Protein AF-A0A8J5YJQ1-F1 (afdb_monomer)

Sequence (146 aa):
MRRTIVVVFFMFQCFSFNVKGFGLSYNFYEKSCPQVEDIVRNGLQPIFLTDPTSAPALLRLMFHDCQVQGCDASILVDPGNGNEATEMASTREAVAVTGGPRIKVPLGRRDSSHAPSHRLPDALLPPATAGVSEMLNIFTNKGMKP

Structure (mmCIF, N/CA/C/O backbone):
data_AF-A0A8J5YJQ1-F1
#
_entry.id   AF-A0A8J5YJQ1-F1
#
loop_
_atom_site.group_PDB
_atom_site.id
_atom_site.type_symbol
_atom_site.label_atom_id
_atom_site.label_alt_id
_atom_site.label_comp_id
_atom_site.label_asym_id
_atom_site.label_entity_id
_atom_site.label_seq_id
_atom_site.pdbx_PDB_ins_code
_atom_site.Cartn_x
_atom_site.Cartn_y
_atom_site.Cartn_z
_atom_site.occupancy
_atom_site.B_iso_or_equiv
_atom_site.auth_seq_id
_atom_site.auth_comp_id
_atom_site.auth_asym_id
_atom_site.auth_atom_id
_atom_site.pdbx_PDB_model_num
ATOM 1 N N . MET A 1 1 ? -5.880 26.044 51.763 1.00 48.00 1 MET A N 1
ATOM 2 C CA . MET A 1 1 ? -4.623 25.589 51.123 1.00 48.00 1 MET A CA 1
ATOM 3 C C . MET A 1 1 ? -4.520 24.064 51.013 1.00 48.00 1 MET A C 1
ATOM 5 O O . MET A 1 1 ? -4.275 23.585 49.921 1.00 48.00 1 MET A O 1
ATOM 9 N N . ARG A 1 2 ? -4.794 23.270 52.066 1.00 52.38 2 ARG A N 1
ATOM 10 C CA . ARG A 1 2 ? -4.757 21.785 52.000 1.00 52.38 2 ARG A CA 1
ATOM 11 C C . ARG A 1 2 ? -5.761 21.130 51.031 1.00 52.38 2 ARG A C 1
ATOM 13 O O . ARG A 1 2 ? -5.435 20.119 50.431 1.00 52.38 2 ARG A O 1
ATOM 20 N N . ARG A 1 3 ? -6.962 21.700 50.859 1.00 47.03 3 ARG A N 1
ATOM 21 C CA . ARG A 1 3 ? -8.016 21.154 49.973 1.00 47.03 3 ARG A CA 1
ATOM 22 C C . ARG A 1 3 ? -7.769 21.423 48.485 1.00 47.03 3 ARG A C 1
ATOM 24 O O . ARG A 1 3 ? -8.083 20.578 47.661 1.00 47.03 3 ARG A O 1
ATOM 31 N N . THR A 1 4 ? -7.154 22.556 48.154 1.00 47.75 4 THR A N 1
ATOM 32 C CA . THR A 1 4 ? -6.812 22.932 46.774 1.00 47.75 4 THR A CA 1
ATOM 33 C C . THR A 1 4 ? -5.676 22.070 46.212 1.00 47.75 4 THR A C 1
ATOM 35 O O . THR A 1 4 ? -5.694 21.730 45.038 1.00 47.75 4 THR A O 1
ATOM 38 N N . ILE A 1 5 ? -4.739 21.637 47.065 1.00 56.31 5 ILE A N 1
ATOM 39 C CA . ILE A 1 5 ? -3.607 20.773 46.684 1.00 56.31 5 ILE A CA 1
ATOM 40 C C . ILE A 1 5 ? -4.073 19.366 46.259 1.00 56.31 5 ILE A C 1
ATOM 42 O O . ILE A 1 5 ? -3.520 18.798 45.322 1.00 56.31 5 ILE A O 1
ATOM 46 N N . VAL A 1 6 ? -5.125 18.823 46.888 1.00 56.75 6 VAL A N 1
ATOM 47 C CA . VAL A 1 6 ? -5.658 17.481 46.567 1.00 56.75 6 VAL A CA 1
ATOM 48 C C . VAL A 1 6 ? -6.326 17.453 45.188 1.00 56.75 6 VAL A C 1
ATOM 50 O O . VAL A 1 6 ? -6.159 16.487 44.450 1.00 56.75 6 VAL A O 1
ATOM 53 N N . VAL A 1 7 ? -7.026 18.527 44.806 1.00 58.22 7 VAL A N 1
ATOM 54 C CA . VAL A 1 7 ? -7.700 18.630 43.497 1.00 58.22 7 VAL A CA 1
ATOM 55 C C . VAL A 1 7 ? -6.683 18.721 42.354 1.00 58.22 7 VAL A C 1
ATOM 57 O O . VAL A 1 7 ? -6.878 18.111 41.306 1.00 58.22 7 VAL A O 1
ATOM 60 N N . VAL A 1 8 ? -5.562 19.417 42.575 1.00 57.62 8 VAL A N 1
ATOM 61 C CA . VAL A 1 8 ? -4.485 19.549 41.579 1.00 57.62 8 VAL A CA 1
ATOM 62 C C . VAL A 1 8 ? -3.742 18.222 41.380 1.00 57.62 8 VAL A C 1
ATOM 64 O O . VAL A 1 8 ? -3.445 17.862 40.246 1.00 57.62 8 VAL A O 1
ATOM 67 N N . PHE A 1 9 ? -3.517 17.443 42.446 1.00 54.56 9 PHE A N 1
ATOM 68 C CA . PHE A 1 9 ? -2.887 16.118 42.348 1.00 54.56 9 PHE A CA 1
ATOM 69 C C . PHE A 1 9 ? -3.791 15.090 41.637 1.00 54.56 9 PHE A C 1
ATOM 71 O O . PHE A 1 9 ? -3.318 14.321 40.805 1.00 54.56 9 PHE A O 1
ATOM 78 N N . PHE A 1 10 ? -5.108 15.123 41.888 1.00 53.09 10 PHE A N 1
ATOM 79 C CA . PHE A 1 10 ? -6.077 14.220 41.245 1.00 53.09 10 PHE A CA 1
ATOM 80 C C . PHE A 1 10 ? -6.288 14.532 39.749 1.00 53.09 10 PHE A C 1
ATOM 82 O O . PHE A 1 10 ? -6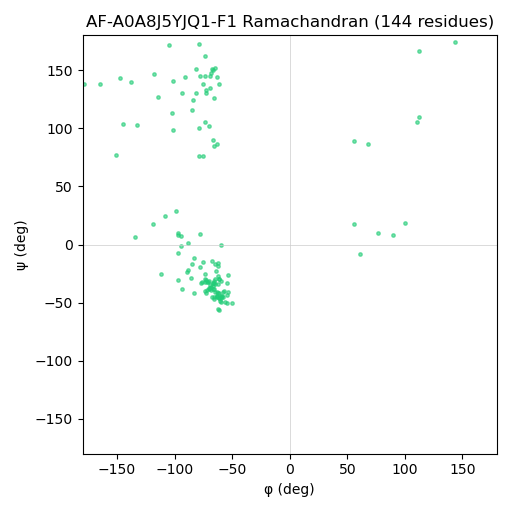.492 13.617 38.953 1.00 53.09 10 PHE A O 1
ATOM 89 N N . MET A 1 11 ? -6.173 15.804 39.343 1.00 55.22 11 MET A N 1
ATOM 90 C CA . MET A 1 11 ? -6.162 16.205 37.926 1.00 55.22 11 MET A CA 1
ATOM 91 C C . MET A 1 11 ? -4.850 15.854 37.208 1.00 55.22 11 MET A C 1
ATOM 93 O O . MET A 1 11 ? -4.877 15.550 36.017 1.00 55.22 11 MET A O 1
ATOM 97 N N . PHE A 1 12 ? -3.716 15.827 37.916 1.00 51.44 12 PHE A N 1
ATOM 98 C CA . PHE A 1 12 ? -2.424 15.442 37.335 1.00 51.44 12 PHE A CA 1
ATOM 99 C C . PHE A 1 12 ? -2.313 13.926 37.080 1.00 51.44 12 PHE A C 1
ATOM 101 O O . PHE A 1 12 ? -1.608 13.495 36.169 1.00 51.44 12 PHE A O 1
ATOM 108 N N . GLN A 1 13 ? -3.067 13.101 37.816 1.00 52.00 13 GLN A N 1
ATOM 109 C CA . GLN A 1 13 ? -3.069 11.642 37.647 1.00 52.00 13 GLN A CA 1
ATOM 110 C C . GLN A 1 13 ? -3.847 11.149 36.405 1.00 52.00 13 GLN A C 1
ATOM 112 O O . GLN A 1 13 ? -3.652 10.009 35.987 1.00 52.00 13 GLN A O 1
ATOM 117 N N . CYS A 1 14 ? -4.692 11.983 35.779 1.00 49.88 14 CYS A N 1
ATOM 118 C CA . CYS A 1 14 ? -5.399 11.627 34.535 1.00 49.88 14 CYS A CA 1
ATOM 119 C C . CYS A 1 14 ? -4.563 11.850 33.262 1.00 49.88 14 CYS A C 1
ATOM 121 O O . CYS A 1 14 ? -4.932 11.357 32.200 1.00 49.88 14 CYS A O 1
ATOM 123 N N . PHE A 1 15 ? -3.422 12.542 33.351 1.00 46.66 15 PHE A N 1
ATOM 124 C CA . PHE A 1 15 ? -2.551 12.844 32.207 1.00 46.66 15 PHE A CA 1
ATOM 125 C C . PHE A 1 15 ? -1.358 11.888 32.082 1.00 46.66 15 PHE A C 1
ATOM 127 O O . PHE A 1 15 ? -0.318 12.234 31.526 1.00 46.66 15 PHE A O 1
ATOM 134 N N . SER A 1 16 ? -1.500 10.643 32.542 1.00 47.62 16 SER A N 1
ATOM 135 C CA . SER A 1 16 ? -0.601 9.579 32.091 1.00 47.62 16 SER A CA 1
ATOM 136 C C . SER A 1 16 ? -0.996 9.168 30.673 1.00 47.62 16 SER A C 1
ATOM 138 O O . SER A 1 16 ? -1.604 8.117 30.462 1.00 47.62 16 SER A O 1
ATOM 140 N N . PHE A 1 17 ? -0.637 9.995 29.686 1.00 52.19 17 PHE A N 1
ATOM 141 C CA . PHE A 1 17 ? -0.535 9.554 28.300 1.00 52.19 17 PHE A CA 1
ATOM 142 C C . PHE A 1 17 ? 0.572 8.503 28.244 1.00 52.19 17 PHE A C 1
ATOM 144 O O . PHE A 1 17 ? 1.736 8.790 27.982 1.00 52.19 17 PHE A O 1
ATOM 151 N N . ASN A 1 18 ? 0.204 7.251 28.504 1.00 44.84 18 ASN A N 1
ATOM 152 C CA . ASN A 1 18 ? 0.958 6.123 27.994 1.00 44.84 18 ASN A CA 1
ATOM 153 C C . ASN A 1 18 ? 0.803 6.160 26.471 1.00 44.84 18 ASN A C 1
ATOM 155 O O . ASN A 1 18 ? -0.088 5.515 25.917 1.00 44.84 18 ASN A O 1
ATOM 159 N N . VAL A 1 19 ? 1.645 6.940 25.791 1.00 55.16 19 VAL A N 1
ATOM 160 C CA . VAL A 1 19 ? 1.848 6.785 24.352 1.00 55.16 19 VAL A CA 1
ATOM 161 C C . VAL A 1 19 ? 2.525 5.431 24.171 1.00 55.16 19 VAL A C 1
ATOM 163 O O . VAL A 1 19 ? 3.744 5.294 24.257 1.00 55.16 19 VAL A O 1
ATOM 166 N N . LYS A 1 20 ? 1.715 4.385 24.008 1.00 51.31 20 LYS A N 1
ATOM 167 C CA . LYS A 1 20 ? 2.205 3.066 23.626 1.00 51.31 20 LYS A CA 1
ATOM 168 C C . LYS A 1 20 ? 2.590 3.111 22.148 1.00 51.31 20 LYS A C 1
ATOM 170 O O . LYS A 1 20 ? 1.716 3.060 21.292 1.00 51.31 20 LYS A O 1
ATOM 175 N N . GLY A 1 21 ? 3.898 3.142 21.894 1.00 54.28 21 GLY A N 1
ATOM 176 C CA . GLY A 1 21 ? 4.517 2.580 20.692 1.00 54.28 21 GLY A CA 1
ATOM 177 C C . GLY A 1 21 ? 5.093 3.586 19.697 1.00 54.28 21 GLY A C 1
ATOM 178 O O . GLY A 1 21 ? 4.370 4.176 18.904 1.00 54.28 21 GLY A O 1
ATOM 179 N N . PHE A 1 22 ? 6.424 3.684 19.663 1.00 62.34 22 PHE A N 1
ATOM 180 C CA . PHE A 1 22 ? 7.156 3.940 18.420 1.00 62.34 22 PHE A CA 1
ATOM 181 C C . PHE A 1 22 ? 7.047 2.664 17.564 1.00 62.34 22 PHE A C 1
ATOM 183 O O . PHE A 1 22 ? 7.720 1.680 17.865 1.00 62.34 22 PHE A O 1
ATOM 190 N N . GLY A 1 23 ? 6.176 2.636 16.549 1.00 82.31 23 GLY A N 1
ATOM 191 C CA . GLY A 1 23 ? 6.104 1.518 15.597 1.00 82.31 23 GLY A CA 1
ATOM 192 C C . GLY A 1 23 ? 4.699 1.150 15.119 1.00 82.31 23 GLY A C 1
ATOM 193 O O . GLY A 1 23 ? 3.699 1.685 15.590 1.00 82.31 23 GLY A O 1
ATOM 194 N N . LEU A 1 24 ? 4.647 0.222 14.161 1.00 89.06 24 LEU A N 1
ATOM 195 C CA . LEU A 1 24 ? 3.406 -0.285 13.573 1.00 89.06 24 LEU A CA 1
ATOM 196 C C . LEU A 1 24 ? 2.765 -1.360 14.456 1.00 89.06 24 LEU A C 1
ATOM 198 O O . LEU A 1 24 ? 3.458 -2.100 15.154 1.00 89.06 24 LEU A O 1
ATOM 202 N N . SER A 1 25 ? 1.439 -1.479 14.397 1.00 91.25 25 SER A N 1
ATOM 203 C CA . SER A 1 25 ? 0.679 -2.470 15.166 1.00 91.25 25 SER A CA 1
ATOM 204 C C . SER A 1 25 ? -0.561 -2.937 14.410 1.00 91.25 25 SER A C 1
ATOM 206 O O . SER A 1 25 ? -1.237 -2.138 13.770 1.00 91.25 25 SER A O 1
ATOM 208 N N . TYR A 1 26 ? -0.911 -4.219 14.521 1.00 89.75 26 TYR A N 1
ATOM 209 C CA . TYR A 1 26 ? -2.145 -4.758 13.927 1.00 89.75 26 TYR A CA 1
ATOM 210 C C . TYR A 1 26 ? -3.416 -4.125 14.507 1.00 89.75 26 TYR A C 1
ATOM 212 O O . TYR A 1 26 ? -4.416 -4.017 13.815 1.00 89.75 26 TYR A O 1
ATOM 220 N N . ASN A 1 27 ? -3.358 -3.653 15.753 1.00 90.19 27 ASN A N 1
ATOM 221 C CA . ASN A 1 27 ? -4.501 -3.071 16.454 1.00 90.19 27 ASN A CA 1
ATOM 222 C C . ASN A 1 27 ? -4.373 -1.547 16.605 1.00 90.19 27 ASN A C 1
ATOM 224 O O . ASN A 1 27 ? -4.918 -0.963 17.540 1.00 90.19 27 ASN A O 1
ATOM 228 N N . PHE A 1 28 ? -3.610 -0.886 15.728 1.00 91.38 28 PHE A N 1
ATOM 229 C CA . PHE A 1 28 ? -3.288 0.537 15.874 1.00 91.38 28 PHE A CA 1
ATOM 230 C C . PHE A 1 28 ? -4.535 1.428 16.030 1.00 91.38 28 PHE A C 1
ATOM 232 O O . PHE A 1 28 ? -4.556 2.308 16.888 1.00 91.38 28 PHE A O 1
ATOM 239 N N . TYR A 1 29 ? -5.595 1.152 15.264 1.00 91.94 29 TYR A N 1
ATOM 240 C CA . TYR A 1 29 ? -6.847 1.917 15.292 1.00 91.94 29 TYR A C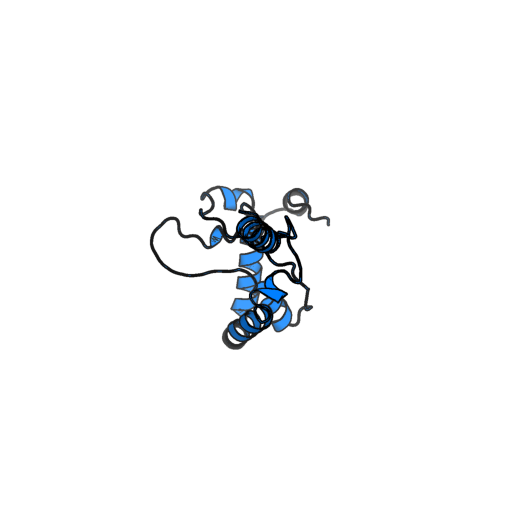A 1
ATOM 241 C C . TYR A 1 29 ? -7.948 1.304 16.169 1.00 91.94 29 TYR A C 1
ATOM 243 O O . TYR A 1 29 ? -9.059 1.819 16.183 1.00 91.94 29 TYR A O 1
ATOM 251 N N . GLU A 1 30 ? -7.670 0.258 16.954 1.00 93.25 30 GLU A N 1
ATOM 252 C CA . GLU A 1 30 ? -8.692 -0.458 17.742 1.00 93.25 30 GLU A CA 1
ATOM 253 C C . GLU A 1 30 ? -9.502 0.470 18.669 1.00 93.25 30 GLU A C 1
ATOM 255 O O . GLU A 1 30 ? -10.690 0.256 18.890 1.00 93.25 30 GLU A O 1
ATOM 260 N N . LYS A 1 31 ? -8.876 1.533 19.192 1.00 92.94 31 LYS A N 1
ATOM 261 C CA . LYS A 1 31 ? -9.535 2.505 20.082 1.00 92.94 31 LYS A CA 1
ATOM 262 C C . LYS A 1 31 ? -10.040 3.764 19.383 1.00 92.94 31 LYS A C 1
ATOM 264 O O . LYS A 1 31 ? -10.987 4.372 19.867 1.00 92.94 31 LYS A O 1
ATOM 269 N N . SER A 1 32 ? -9.375 4.195 18.315 1.00 94.06 32 SER A N 1
ATOM 270 C CA . SER A 1 32 ? -9.666 5.460 17.630 1.00 94.06 32 SER A CA 1
ATOM 271 C C . SER A 1 32 ? -10.640 5.287 16.466 1.00 94.06 32 SER A C 1
ATOM 273 O O . SER A 1 32 ? -11.505 6.134 16.275 1.00 94.06 32 SER A O 1
ATOM 275 N N . CYS A 1 33 ? -10.519 4.197 15.707 1.00 93.94 33 CYS A N 1
ATOM 276 C CA . CYS A 1 33 ? -11.377 3.855 14.576 1.00 93.94 33 CYS A CA 1
ATOM 277 C C . CYS A 1 33 ? -11.453 2.319 14.412 1.00 93.94 33 CYS A C 1
ATOM 279 O O . CYS A 1 33 ? -10.793 1.750 13.539 1.00 93.94 33 CYS A O 1
ATOM 281 N N . PRO A 1 34 ? -12.239 1.613 15.250 1.00 94.62 34 PRO A N 1
ATOM 282 C CA . PRO A 1 34 ? -12.269 0.145 15.265 1.00 94.62 34 PRO A CA 1
ATOM 283 C C . PRO A 1 34 ? -12.786 -0.476 13.961 1.00 94.62 34 PRO A C 1
ATOM 285 O O . PRO A 1 34 ? -12.481 -1.626 13.668 1.00 94.62 34 PRO A O 1
ATOM 288 N N . GLN A 1 35 ? -13.555 0.280 13.172 1.00 94.06 35 GLN A N 1
ATOM 289 C CA . GLN A 1 35 ? -14.151 -0.182 11.916 1.00 94.06 35 GLN A CA 1
ATOM 290 C C . GLN A 1 35 ? -13.300 0.149 10.683 1.00 94.06 35 GLN A C 1
ATOM 292 O O . GLN A 1 35 ? -13.768 -0.049 9.566 1.00 94.06 35 GLN A O 1
ATOM 297 N N . VAL A 1 36 ? -12.073 0.664 10.846 1.00 92.75 36 VAL A N 1
ATOM 298 C CA . VAL A 1 36 ? -11.256 1.147 9.718 1.00 92.75 36 VAL A CA 1
ATOM 299 C C . VAL A 1 36 ? -11.066 0.089 8.625 1.00 92.75 36 VAL A C 1
ATOM 301 O O . VAL A 1 36 ? -11.242 0.390 7.449 1.00 92.75 36 VAL A O 1
ATOM 304 N N . GLU A 1 37 ? -10.794 -1.167 8.992 1.00 89.00 37 GLU A N 1
ATOM 305 C CA . GLU A 1 37 ? -10.609 -2.243 8.010 1.00 89.00 37 GLU A CA 1
ATOM 306 C C . GLU A 1 37 ? -11.902 -2.559 7.246 1.00 89.00 37 GLU A C 1
ATOM 308 O O . GLU A 1 37 ? -11.865 -2.798 6.038 1.00 89.00 37 GLU A O 1
ATOM 313 N N . ASP A 1 38 ? -13.050 -2.523 7.927 1.00 92.25 38 ASP A N 1
ATOM 314 C CA . ASP A 1 38 ? -14.350 -2.783 7.306 1.00 92.25 38 ASP A CA 1
ATOM 315 C C . ASP A 1 38 ? -14.772 -1.633 6.390 1.00 92.25 38 ASP A C 1
ATOM 317 O O . ASP A 1 38 ? -15.284 -1.873 5.299 1.00 92.25 38 ASP A O 1
ATOM 321 N N . ILE A 1 39 ? -14.512 -0.385 6.790 1.00 92.75 39 ILE A N 1
ATOM 322 C CA . ILE A 1 39 ? -14.763 0.803 5.965 1.00 92.75 39 ILE A CA 1
ATOM 323 C C . ILE A 1 39 ? -13.946 0.721 4.673 1.00 92.75 39 ILE A C 1
ATOM 325 O O . ILE A 1 39 ? -14.503 0.871 3.585 1.00 92.75 39 ILE A O 1
ATOM 329 N N . VAL A 1 40 ? -12.647 0.424 4.779 1.00 91.00 40 VAL A N 1
ATOM 330 C CA . VAL A 1 40 ? -11.757 0.277 3.618 1.00 91.00 40 VAL A CA 1
ATOM 331 C C . VAL A 1 40 ? -12.231 -0.858 2.712 1.00 91.00 40 VAL A C 1
ATOM 333 O O . VAL A 1 40 ? -12.345 -0.669 1.501 1.00 91.00 40 VAL A O 1
ATOM 336 N N . ARG A 1 41 ? -12.573 -2.023 3.278 1.00 89.94 41 ARG A N 1
ATOM 337 C CA . ARG A 1 41 ? -13.085 -3.158 2.498 1.00 89.94 41 ARG A CA 1
ATOM 338 C C . ARG A 1 41 ? -14.371 -2.798 1.759 1.00 89.94 41 ARG A C 1
ATOM 340 O O . ARG A 1 41 ? -14.457 -3.034 0.557 1.00 89.94 41 ARG A O 1
ATOM 347 N N . ASN A 1 42 ? -15.342 -2.214 2.454 1.00 93.12 42 ASN A N 1
ATOM 348 C CA . ASN A 1 42 ? -16.641 -1.873 1.877 1.00 93.12 42 ASN A CA 1
ATOM 349 C C . ASN A 1 42 ? -16.533 -0.770 0.817 1.00 93.12 42 ASN A C 1
ATOM 351 O O . ASN A 1 42 ? -17.274 -0.805 -0.162 1.00 93.12 42 ASN A O 1
ATOM 355 N N . GLY A 1 43 ? -15.606 0.179 0.976 1.00 91.19 43 GLY A N 1
ATOM 356 C CA . GLY A 1 43 ? -15.351 1.220 -0.022 1.00 91.19 43 GLY A CA 1
ATOM 357 C C . GLY A 1 43 ? -14.697 0.687 -1.299 1.00 91.19 43 GLY A C 1
ATOM 358 O O . GLY A 1 43 ? -15.044 1.114 -2.397 1.00 91.19 43 GLY A O 1
ATOM 359 N N . LEU A 1 44 ? -13.784 -0.280 -1.176 1.00 90.75 44 LEU A N 1
ATOM 360 C CA . LEU A 1 44 ? -13.043 -0.829 -2.317 1.00 90.75 44 LEU A CA 1
ATOM 361 C C . LEU A 1 44 ? -13.773 -1.954 -3.043 1.00 90.75 44 LEU A C 1
ATOM 363 O O . LEU A 1 44 ? -13.585 -2.139 -4.243 1.00 90.75 44 LEU A O 1
ATOM 367 N N . GLN A 1 45 ? -14.610 -2.709 -2.336 1.00 91.25 45 GLN A N 1
ATOM 368 C CA . GLN A 1 45 ? -15.354 -3.823 -2.906 1.00 91.25 45 GLN A CA 1
ATOM 369 C C . GLN A 1 45 ? -16.117 -3.463 -4.198 1.00 91.25 45 GLN A C 1
ATOM 371 O O . GLN A 1 45 ? -15.928 -4.173 -5.186 1.00 91.25 45 GLN A O 1
ATOM 376 N N . PRO A 1 46 ? -16.930 -2.388 -4.269 1.00 93.00 46 PRO A N 1
ATOM 377 C CA . PRO A 1 46 ? -17.618 -2.038 -5.513 1.00 93.00 46 PRO A CA 1
ATOM 378 C C . PRO A 1 46 ? -16.657 -1.624 -6.637 1.00 93.00 46 PRO A C 1
ATOM 380 O O . PRO A 1 46 ? -16.941 -1.897 -7.803 1.00 93.00 46 PRO A O 1
ATOM 383 N N . ILE A 1 47 ? -15.510 -1.020 -6.305 1.00 91.75 47 ILE A N 1
ATOM 384 C CA . ILE A 1 47 ? -14.489 -0.618 -7.284 1.00 91.75 47 ILE A CA 1
ATOM 385 C C . ILE A 1 47 ? -13.893 -1.865 -7.943 1.00 91.75 47 ILE A C 1
ATOM 387 O O . ILE A 1 47 ? -13.864 -1.948 -9.166 1.00 91.75 47 ILE A O 1
ATOM 391 N N . PHE A 1 48 ? -13.528 -2.878 -7.154 1.00 91.56 48 PHE A N 1
ATOM 392 C CA . PHE A 1 48 ? -12.991 -4.137 -7.681 1.00 91.56 48 PHE A CA 1
ATOM 393 C C . PHE A 1 48 ? -13.999 -4.935 -8.508 1.00 91.56 48 PHE A C 1
ATOM 395 O O . PHE A 1 48 ? -13.612 -5.621 -9.451 1.00 91.56 48 PHE A O 1
ATOM 402 N N . LEU A 1 49 ? -15.286 -4.861 -8.157 1.00 90.31 49 LEU A N 1
ATOM 403 C CA . LEU A 1 49 ? -16.349 -5.530 -8.910 1.00 90.31 49 LEU A CA 1
ATOM 404 C C . LEU A 1 49 ? -16.644 -4.837 -10.243 1.00 90.31 49 LEU A C 1
ATOM 406 O O . LEU A 1 49 ? -17.023 -5.504 -11.202 1.00 90.31 49 LEU A O 1
ATOM 410 N N . THR A 1 50 ? -16.486 -3.515 -10.296 1.00 94.56 50 THR A N 1
ATOM 411 C CA . THR A 1 50 ? -16.742 -2.724 -11.507 1.00 94.56 50 THR A CA 1
ATOM 412 C C . THR A 1 50 ? -15.540 -2.744 -12.446 1.00 94.56 50 THR A C 1
ATOM 414 O O . THR A 1 50 ? -15.703 -2.881 -13.655 1.00 94.56 50 THR A O 1
ATOM 417 N N . ASP A 1 51 ? -14.335 -2.635 -11.889 1.00 93.44 51 ASP A N 1
ATOM 418 C CA . ASP A 1 51 ? -13.081 -2.633 -12.627 1.00 93.44 51 ASP A CA 1
ATOM 419 C C . ASP A 1 51 ? -12.076 -3.600 -11.975 1.00 93.44 51 ASP A C 1
ATOM 421 O O . ASP A 1 51 ? -11.434 -3.255 -10.976 1.00 93.44 51 ASP A O 1
ATOM 425 N N . PRO A 1 52 ? -11.867 -4.799 -12.546 1.00 89.06 52 PRO A N 1
ATOM 426 C CA . PRO A 1 52 ? -10.921 -5.769 -12.006 1.00 89.06 52 PRO A CA 1
ATOM 427 C C . PRO A 1 52 ? -9.452 -5.320 -12.125 1.00 89.06 52 PRO A C 1
ATOM 429 O O . PRO A 1 52 ? -8.590 -5.906 -11.471 1.00 89.06 52 PRO A O 1
ATOM 432 N N . THR A 1 53 ? -9.135 -4.288 -12.921 1.00 91.12 53 THR A N 1
ATOM 433 C CA . THR A 1 53 ? -7.764 -3.759 -13.060 1.00 91.12 53 THR A CA 1
ATOM 434 C C . THR A 1 53 ? -7.341 -2.874 -11.887 1.00 91.12 53 THR A C 1
ATOM 436 O O . THR A 1 53 ? -6.146 -2.712 -11.624 1.00 91.12 53 THR A O 1
ATOM 439 N N . SER A 1 54 ? -8.303 -2.368 -11.116 1.00 91.38 54 SER A N 1
ATOM 440 C CA . SER A 1 54 ? -8.044 -1.526 -9.947 1.00 91.38 54 SER A CA 1
ATOM 441 C C . SER A 1 54 ? -7.304 -2.273 -8.828 1.00 91.38 54 SER A C 1
ATOM 443 O O . SER A 1 54 ? -6.427 -1.704 -8.180 1.00 91.38 54 SER A O 1
ATOM 445 N N . ALA A 1 55 ? -7.559 -3.571 -8.640 1.00 90.69 55 ALA A N 1
ATOM 446 C CA . ALA A 1 55 ? -6.858 -4.381 -7.645 1.00 90.69 55 ALA A CA 1
ATOM 447 C C . ALA A 1 55 ? -5.330 -4.468 -7.889 1.00 90.69 55 ALA A C 1
ATOM 449 O O . ALA A 1 55 ? -4.559 -4.071 -7.005 1.00 90.69 55 ALA A O 1
ATOM 450 N N . PRO A 1 56 ? -4.843 -4.925 -9.062 1.00 91.88 56 PRO A N 1
ATOM 451 C CA . PRO A 1 56 ? -3.412 -4.916 -9.352 1.00 91.88 56 PRO A CA 1
ATOM 452 C C . PRO A 1 56 ? -2.831 -3.497 -9.432 1.00 91.88 56 PRO A C 1
ATOM 454 O O . PRO A 1 56 ? -1.666 -3.312 -9.079 1.00 91.88 56 PRO A O 1
ATOM 457 N N . ALA A 1 57 ? -3.617 -2.488 -9.828 1.00 90.06 57 ALA A N 1
ATOM 458 C CA . ALA A 1 57 ? -3.172 -1.095 -9.809 1.00 90.06 57 ALA A CA 1
ATOM 459 C C . ALA A 1 57 ? -2.871 -0.601 -8.383 1.00 90.06 57 ALA A C 1
ATOM 461 O O . ALA A 1 57 ? -1.816 -0.010 -8.157 1.00 90.06 57 ALA A O 1
ATOM 462 N N . LEU A 1 58 ? -3.731 -0.902 -7.403 1.00 91.75 58 LEU A N 1
ATOM 463 C CA . LEU A 1 58 ? -3.492 -0.546 -5.999 1.00 91.75 58 LEU A CA 1
ATOM 464 C C . LEU A 1 58 ? -2.280 -1.281 -5.420 1.00 91.75 58 LEU A C 1
ATOM 466 O O . LEU A 1 58 ? -1.467 -0.666 -4.734 1.00 91.75 58 LEU A O 1
ATOM 470 N N . LEU A 1 59 ? -2.115 -2.569 -5.741 1.00 91.06 59 LEU A N 1
ATOM 471 C CA . LEU A 1 59 ? -0.928 -3.335 -5.346 1.00 91.06 59 LEU A CA 1
ATOM 472 C C . LEU A 1 59 ? 0.357 -2.742 -5.934 1.00 91.06 59 LEU A C 1
ATOM 474 O O . LEU A 1 59 ? 1.368 -2.629 -5.240 1.00 91.06 59 LEU A O 1
ATOM 478 N N . ARG A 1 60 ? 0.323 -2.327 -7.202 1.00 91.12 60 ARG A N 1
ATOM 479 C CA . ARG A 1 60 ? 1.446 -1.640 -7.840 1.00 91.12 60 ARG A CA 1
ATOM 480 C C . ARG A 1 60 ? 1.739 -0.304 -7.162 1.00 91.12 60 ARG A C 1
ATOM 482 O O . ARG A 1 60 ? 2.902 -0.008 -6.911 1.00 91.12 60 ARG A O 1
ATOM 489 N N . LEU A 1 61 ? 0.713 0.480 -6.849 1.00 90.06 61 LEU A N 1
ATOM 490 C CA . LEU A 1 61 ? 0.861 1.765 -6.171 1.00 90.06 61 LEU A CA 1
ATOM 491 C C . LEU A 1 61 ? 1.531 1.607 -4.796 1.00 90.06 61 LEU A C 1
ATOM 493 O O . LEU A 1 61 ? 2.483 2.325 -4.512 1.00 90.06 61 LEU A O 1
ATOM 497 N N . MET A 1 62 ? 1.124 0.608 -4.001 1.00 91.12 62 MET A N 1
ATOM 498 C CA . MET A 1 62 ? 1.795 0.241 -2.740 1.00 91.12 62 MET A CA 1
ATOM 499 C C . MET A 1 62 ? 3.280 -0.029 -2.924 1.00 91.12 62 MET A C 1
ATOM 501 O O . MET A 1 62 ? 4.118 0.459 -2.171 1.00 91.12 62 MET A O 1
ATOM 505 N N . PHE A 1 63 ? 3.597 -0.867 -3.912 1.00 91.12 63 PHE A N 1
ATOM 506 C CA . PHE A 1 63 ? 4.968 -1.252 -4.194 1.00 91.12 63 PHE A CA 1
ATOM 507 C C . PHE A 1 63 ? 5.802 -0.027 -4.571 1.00 91.12 63 PHE A C 1
ATOM 509 O O . PHE A 1 63 ? 6.893 0.161 -4.037 1.00 91.12 63 PHE A O 1
ATOM 516 N N . HIS A 1 64 ? 5.266 0.825 -5.447 1.00 89.88 64 HIS A N 1
ATOM 517 C CA . HIS A 1 64 ? 5.933 2.048 -5.868 1.00 89.88 64 HIS A CA 1
ATOM 518 C C . HIS A 1 64 ? 6.160 3.020 -4.700 1.00 89.88 64 HIS A C 1
ATOM 520 O O . HIS A 1 64 ? 7.261 3.555 -4.591 1.00 89.88 64 HIS A O 1
ATOM 526 N N . ASP A 1 65 ? 5.178 3.191 -3.809 1.00 89.88 65 ASP A N 1
ATOM 527 C CA . ASP A 1 65 ? 5.303 4.020 -2.603 1.00 89.88 65 ASP A CA 1
ATOM 528 C C . ASP A 1 65 ? 6.392 3.470 -1.668 1.00 89.88 65 ASP A C 1
ATOM 530 O O . ASP A 1 65 ? 7.391 4.123 -1.403 1.00 89.88 65 ASP A O 1
ATOM 534 N N . CYS A 1 66 ? 6.312 2.199 -1.264 1.00 91.62 66 CYS A N 1
ATOM 535 C CA . CYS A 1 66 ? 7.313 1.611 -0.366 1.00 91.62 66 CYS A CA 1
ATOM 536 C C . CYS A 1 66 ? 8.745 1.624 -0.929 1.00 91.62 66 CYS A C 1
ATOM 538 O O . CYS A 1 66 ? 9.724 1.691 -0.170 1.00 91.62 66 CYS A O 1
ATOM 540 N N . GLN A 1 67 ? 8.890 1.523 -2.249 1.00 90.31 67 GLN A N 1
ATOM 541 C CA . GLN A 1 67 ? 10.193 1.506 -2.893 1.00 90.31 67 GLN A CA 1
ATOM 542 C C . GLN A 1 67 ? 10.825 2.906 -2.946 1.00 90.31 67 GLN A C 1
ATOM 544 O O . GLN A 1 67 ? 12.049 3.027 -2.811 1.00 90.31 67 GLN A O 1
ATOM 549 N N . VAL A 1 68 ? 10.019 3.961 -3.064 1.00 86.31 68 VAL A N 1
ATOM 550 C CA . VAL A 1 68 ? 10.477 5.349 -3.184 1.00 86.31 68 VAL A CA 1
ATOM 551 C C . VAL A 1 68 ? 10.325 6.058 -1.846 1.00 86.31 68 VAL A C 1
ATOM 553 O O . VAL A 1 68 ? 9.223 6.283 -1.391 1.00 86.31 68 VAL A O 1
ATOM 556 N N . GLN A 1 69 ? 11.437 6.427 -1.204 1.00 84.06 69 GLN A N 1
ATOM 557 C CA . GLN A 1 69 ? 11.447 7.180 0.067 1.00 84.06 69 GLN A CA 1
ATOM 558 C C . GLN A 1 69 ? 10.772 6.492 1.285 1.00 84.06 69 GLN A C 1
ATOM 560 O O . GLN A 1 69 ? 11.029 6.894 2.416 1.00 84.06 69 GLN A O 1
ATOM 565 N N . GLY A 1 70 ? 10.081 5.364 1.088 1.00 87.94 70 GLY A N 1
ATOM 566 C CA . GLY A 1 70 ? 9.417 4.564 2.121 1.00 87.94 70 GLY A CA 1
ATOM 567 C C . GLY A 1 70 ? 7.900 4.627 1.950 1.00 87.94 70 GLY A C 1
ATOM 568 O O . GLY A 1 70 ? 7.412 5.462 1.214 1.00 87.94 70 GLY A O 1
ATOM 569 N N . CYS A 1 71 ? 7.132 3.752 2.613 1.00 90.75 71 CYS A N 1
ATOM 570 C CA . CYS A 1 71 ? 5.673 3.786 2.439 1.00 90.75 71 CYS A CA 1
ATOM 571 C C . CYS A 1 71 ? 5.037 4.917 3.263 1.00 90.75 71 CYS A C 1
ATOM 573 O O . CYS A 1 71 ? 4.573 4.717 4.385 1.00 90.75 71 CYS A O 1
ATOM 575 N N . ASP A 1 72 ? 5.166 6.136 2.799 1.00 89.00 72 ASP A N 1
ATOM 576 C CA . ASP A 1 72 ? 4.703 7.339 3.472 1.00 89.00 72 ASP A CA 1
ATOM 577 C C . ASP A 1 72 ? 3.666 8.075 2.622 1.00 89.00 72 ASP A C 1
ATOM 579 O O . ASP A 1 72 ? 3.415 9.248 2.860 1.00 89.00 72 ASP A O 1
ATOM 583 N N . ALA A 1 73 ? 3.069 7.413 1.627 1.00 87.56 73 ALA A N 1
ATOM 584 C CA . ALA A 1 73 ? 2.122 8.021 0.700 1.00 87.56 73 ALA A CA 1
ATOM 585 C C . ALA A 1 73 ? 2.680 9.263 -0.027 1.00 87.56 73 ALA A C 1
ATOM 587 O O . ALA A 1 73 ? 1.914 10.035 -0.603 1.00 87.56 73 ALA A O 1
ATOM 588 N N . SER A 1 74 ? 4.004 9.470 -0.055 1.00 85.31 74 SER A N 1
ATOM 589 C CA . SER A 1 74 ? 4.620 10.633 -0.707 1.00 85.31 74 SER A CA 1
ATOM 590 C C . SER A 1 74 ? 4.327 10.673 -2.204 1.00 85.31 74 SER A C 1
ATOM 592 O O . SER A 1 74 ? 4.197 11.755 -2.773 1.00 85.31 74 SER A O 1
ATOM 594 N N . ILE A 1 75 ? 4.150 9.515 -2.846 1.00 85.19 75 ILE A N 1
ATOM 595 C CA . ILE A 1 75 ? 3.778 9.428 -4.265 1.00 85.19 75 ILE A CA 1
ATOM 596 C C . ILE A 1 75 ? 2.383 10.008 -4.564 1.00 85.19 75 ILE A C 1
ATOM 598 O O . ILE A 1 75 ? 2.067 10.285 -5.718 1.00 85.19 75 ILE A O 1
ATOM 602 N N . LEU A 1 76 ? 1.555 10.182 -3.531 1.00 81.56 76 LEU A N 1
ATOM 603 C CA . LEU A 1 76 ? 0.188 10.701 -3.609 1.00 81.56 76 LEU A CA 1
ATOM 604 C C . LEU A 1 76 ? 0.123 12.204 -3.306 1.00 81.56 76 LEU A C 1
ATOM 606 O O . LEU A 1 76 ? -0.927 12.819 -3.471 1.00 81.56 76 LEU A O 1
ATOM 610 N N . VAL A 1 77 ? 1.240 12.802 -2.879 1.00 77.25 77 VAL A N 1
ATOM 611 C CA . VAL A 1 77 ? 1.347 14.236 -2.615 1.00 77.25 77 VAL A CA 1
ATOM 612 C C . VAL A 1 77 ? 1.654 14.956 -3.925 1.00 77.25 77 VAL A C 1
ATOM 614 O O . VAL A 1 77 ? 2.725 14.782 -4.504 1.00 77.25 77 VAL A O 1
ATOM 617 N N . ASP A 1 78 ? 0.730 15.798 -4.382 1.00 66.88 78 ASP A N 1
ATOM 618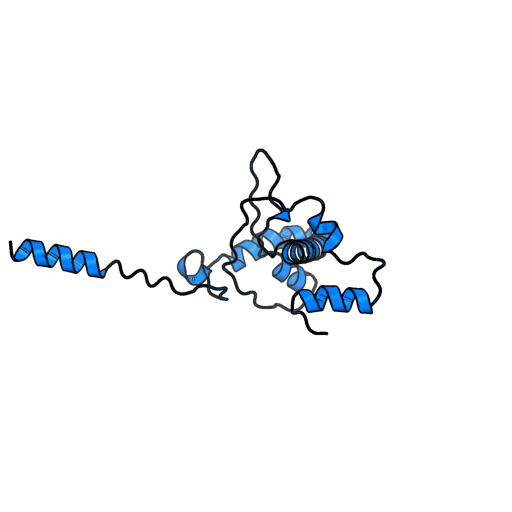 C CA . ASP A 1 78 ? 0.997 16.723 -5.483 1.00 66.88 78 ASP A CA 1
ATOM 619 C C . ASP A 1 78 ? 1.924 17.854 -4.984 1.00 66.88 78 ASP A C 1
ATOM 621 O O . ASP A 1 78 ? 1.647 18.449 -3.933 1.00 66.88 78 ASP A O 1
ATOM 625 N N . PRO A 1 79 ? 3.025 18.185 -5.687 1.00 60.31 79 PRO A N 1
ATOM 626 C CA . PRO A 1 79 ? 3.878 19.321 -5.345 1.00 60.31 79 PRO A CA 1
ATOM 627 C C . PRO A 1 79 ? 3.182 20.704 -5.353 1.00 60.31 79 PRO A C 1
ATOM 629 O O . PRO A 1 79 ? 3.846 21.684 -5.001 1.00 60.31 79 PRO A O 1
ATOM 632 N N . GLY A 1 80 ? 1.880 20.834 -5.670 1.00 55.84 80 GLY A N 1
ATOM 633 C CA . GLY A 1 80 ? 1.111 22.033 -5.304 1.00 55.84 80 GLY A CA 1
ATOM 634 C C . GLY A 1 80 ? -0.381 22.093 -5.684 1.00 55.84 80 GLY A C 1
ATOM 635 O O . GLY A 1 80 ? -0.759 21.868 -6.824 1.00 55.84 80 GLY A O 1
ATOM 636 N N . ASN A 1 81 ? -1.175 22.591 -4.720 1.00 54.22 81 ASN A N 1
ATOM 637 C CA . ASN A 1 81 ? -2.574 23.067 -4.753 1.00 54.22 81 ASN A CA 1
ATOM 638 C C . ASN A 1 81 ? -3.717 22.057 -4.989 1.00 54.22 81 ASN A C 1
ATOM 640 O O . ASN A 1 81 ? -4.342 22.044 -6.044 1.00 54.22 81 ASN A O 1
ATOM 644 N N . GLY A 1 82 ? -4.166 21.453 -3.882 1.00 52.50 82 GLY A N 1
ATOM 645 C CA . GLY A 1 82 ? -5.598 21.360 -3.577 1.00 52.50 82 GLY A CA 1
ATOM 646 C C . GLY A 1 82 ? -6.211 19.962 -3.619 1.00 52.50 82 GLY A C 1
ATOM 647 O O . GLY A 1 82 ? -6.500 19.440 -4.682 1.00 52.50 82 GLY A O 1
ATOM 648 N N . ASN A 1 83 ? -6.542 19.479 -2.418 1.00 58.16 83 ASN A N 1
ATOM 649 C CA . ASN A 1 83 ? -7.650 18.576 -2.099 1.00 58.16 83 ASN A CA 1
ATOM 650 C C . ASN A 1 83 ? -7.717 17.244 -2.858 1.00 58.16 83 ASN A C 1
ATOM 652 O O . ASN A 1 83 ? -8.495 17.130 -3.793 1.00 58.16 83 ASN A O 1
ATOM 656 N N . GLU A 1 84 ? -7.076 16.201 -2.328 1.00 47.53 84 GLU A N 1
ATOM 657 C CA . GLU A 1 84 ? -7.723 14.888 -2.213 1.00 47.53 84 GLU A CA 1
ATOM 658 C C . GLU A 1 84 ? -6.960 13.966 -1.257 1.00 47.53 84 GLU A C 1
ATOM 660 O O . GLU A 1 84 ? -5.733 13.963 -1.186 1.00 47.53 84 GLU A O 1
ATOM 665 N N . ALA A 1 85 ? -7.727 13.244 -0.441 1.00 48.12 85 ALA A N 1
ATOM 666 C CA . ALA A 1 85 ? -7.223 12.358 0.595 1.00 48.12 85 ALA A CA 1
ATOM 667 C C . ALA A 1 85 ? -6.680 11.075 -0.026 1.00 48.12 85 ALA A C 1
ATOM 669 O O . ALA A 1 85 ? -7.352 10.479 -0.864 1.00 48.12 85 ALA A O 1
ATOM 670 N N . THR A 1 86 ? -5.538 10.581 0.455 1.00 45.22 86 THR A N 1
ATOM 671 C CA . THR A 1 86 ? -5.162 9.197 0.168 1.00 45.22 86 THR A CA 1
ATOM 672 C C . THR A 1 86 ? -4.431 8.566 1.348 1.00 45.22 86 THR A C 1
ATOM 674 O O . THR A 1 86 ? -3.251 8.813 1.555 1.00 45.22 86 THR A O 1
ATOM 677 N N . GLU A 1 87 ? -5.137 7.713 2.094 1.00 50.69 87 GLU A N 1
ATOM 678 C CA . GLU A 1 87 ? -4.522 6.769 3.028 1.00 50.69 87 GLU A CA 1
ATOM 679 C C . GLU A 1 87 ? -4.473 5.369 2.415 1.00 50.69 87 GLU A C 1
ATOM 681 O O . GLU A 1 87 ? -5.393 4.884 1.746 1.00 50.69 87 GLU A O 1
ATOM 686 N N . MET A 1 88 ? -3.363 4.696 2.680 1.00 54.50 88 MET A N 1
ATOM 687 C CA . MET A 1 88 ? -3.013 3.430 2.079 1.00 54.50 88 MET A CA 1
ATOM 688 C C . MET A 1 88 ? -3.299 2.276 3.057 1.00 54.50 88 MET A C 1
ATOM 690 O O . MET A 1 88 ? -2.502 1.948 3.934 1.00 54.50 88 MET A O 1
ATOM 694 N N . ALA A 1 89 ? -4.455 1.630 2.868 1.00 54.22 89 ALA A N 1
ATOM 695 C CA . ALA A 1 89 ? -4.813 0.332 3.465 1.00 54.22 89 ALA A CA 1
ATOM 696 C C . ALA A 1 89 ? -5.436 -0.645 2.437 1.00 54.22 89 ALA A C 1
ATOM 698 O O . ALA A 1 89 ? -5.898 -1.735 2.772 1.00 54.22 89 ALA A O 1
ATOM 699 N N . SER A 1 90 ? -5.441 -0.267 1.158 1.00 60.69 90 SER A N 1
ATOM 700 C CA . SER A 1 90 ? -6.311 -0.841 0.127 1.00 60.69 90 SER A CA 1
ATOM 701 C C . SER A 1 90 ? -5.754 -2.073 -0.594 1.00 60.69 90 SER A C 1
ATOM 703 O O . SER A 1 90 ? -6.499 -2.894 -1.127 1.00 60.69 90 SER A O 1
ATOM 705 N N . THR A 1 91 ? -4.434 -2.253 -0.577 1.00 65.62 91 THR A N 1
ATOM 706 C CA . THR A 1 91 ? -3.763 -3.332 -1.318 1.00 65.62 91 THR A CA 1
ATOM 707 C C . THR A 1 91 ? -4.031 -4.726 -0.765 1.00 65.62 91 THR A C 1
ATOM 709 O O . THR A 1 91 ? -4.152 -5.678 -1.532 1.00 65.62 91 THR A O 1
ATO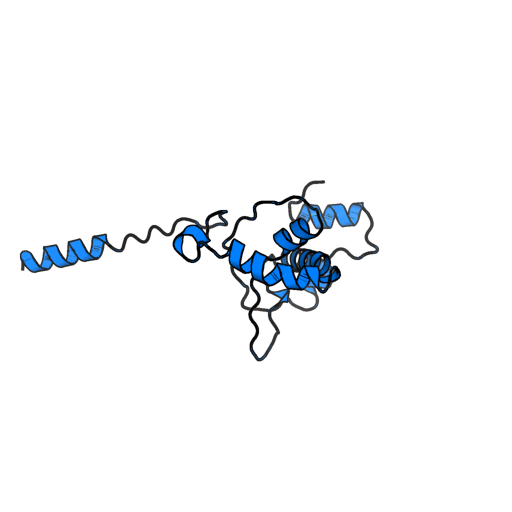M 712 N N . ARG A 1 92 ? -4.169 -4.874 0.556 1.00 70.00 92 ARG A N 1
ATOM 713 C CA . ARG A 1 92 ? -4.538 -6.168 1.149 1.00 70.00 92 ARG A CA 1
ATOM 714 C C . ARG A 1 92 ? -5.885 -6.645 0.612 1.00 70.00 92 ARG A C 1
ATOM 716 O O . ARG A 1 92 ? -6.027 -7.817 0.269 1.00 70.00 92 ARG A O 1
ATOM 723 N N . GLU A 1 93 ? -6.860 -5.743 0.553 1.00 74.06 93 GLU A N 1
ATOM 724 C CA . GLU A 1 93 ? -8.202 -6.082 0.085 1.00 74.06 93 GLU A CA 1
ATOM 725 C C . GLU A 1 93 ? -8.223 -6.326 -1.428 1.00 74.06 93 GLU A C 1
ATOM 727 O O . GLU A 1 93 ? -8.905 -7.243 -1.875 1.00 74.06 93 GLU A O 1
ATOM 732 N N . ALA A 1 94 ? -7.383 -5.630 -2.200 1.00 76.81 94 ALA A N 1
ATOM 733 C CA . ALA A 1 94 ? -7.154 -5.940 -3.611 1.00 76.81 94 ALA A CA 1
ATOM 734 C C . ALA A 1 94 ? -6.650 -7.382 -3.834 1.00 76.81 94 ALA A C 1
ATOM 736 O O . ALA A 1 94 ? -7.163 -8.102 -4.694 1.00 76.81 94 ALA A O 1
ATOM 737 N N . VAL A 1 95 ? -5.680 -7.841 -3.032 1.00 81.12 95 VAL A N 1
ATOM 738 C CA . VAL A 1 95 ? -5.180 -9.227 -3.104 1.00 81.12 95 VAL A CA 1
ATOM 739 C C . VAL A 1 95 ? -6.268 -10.216 -2.690 1.00 81.12 95 VAL A C 1
ATOM 741 O O . VAL A 1 95 ? -6.489 -11.207 -3.376 1.00 81.12 95 VAL A O 1
ATOM 744 N N . ALA A 1 96 ? -6.988 -9.942 -1.601 1.00 77.25 96 ALA A N 1
ATOM 745 C CA . ALA A 1 96 ? -8.030 -10.839 -1.110 1.00 77.25 96 ALA A CA 1
ATOM 746 C C . ALA A 1 96 ? -9.192 -11.010 -2.106 1.00 77.25 96 ALA A C 1
ATOM 748 O O . ALA A 1 96 ? -9.690 -12.120 -2.282 1.00 77.25 96 ALA A O 1
ATOM 749 N N . VAL A 1 97 ? -9.626 -9.928 -2.762 1.00 80.75 97 VAL A N 1
ATOM 750 C CA . VAL A 1 97 ? -10.752 -9.956 -3.713 1.00 80.75 97 VAL A CA 1
ATOM 751 C C . VAL A 1 97 ? -10.383 -10.639 -5.028 1.00 80.75 97 VAL A C 1
ATOM 753 O O . VAL A 1 97 ? -11.223 -11.309 -5.620 1.00 80.75 97 VAL A O 1
ATOM 756 N N . THR A 1 98 ? -9.121 -10.564 -5.448 1.00 83.69 98 THR A N 1
ATOM 757 C CA . THR A 1 98 ? -8.627 -11.276 -6.642 1.00 83.69 98 THR A CA 1
ATOM 758 C C . THR A 1 98 ? -8.356 -12.770 -6.397 1.00 83.69 98 THR A C 1
ATOM 760 O O . THR A 1 98 ? -7.822 -13.452 -7.267 1.00 83.69 98 THR A O 1
ATOM 763 N N . GLY A 1 99 ? -8.750 -13.302 -5.231 1.00 85.31 99 GLY A N 1
ATOM 764 C CA . GLY A 1 99 ? -8.580 -14.710 -4.855 1.00 85.31 99 GLY A CA 1
ATOM 765 C C . GLY A 1 99 ? -7.262 -15.018 -4.137 1.00 85.31 99 GLY A C 1
ATOM 766 O O . GLY A 1 99 ? -6.951 -16.183 -3.894 1.00 85.31 99 GLY A O 1
ATOM 767 N N . GLY A 1 100 ? -6.486 -13.995 -3.783 1.00 84.81 100 GLY A N 1
ATOM 768 C CA . GLY A 1 100 ? -5.272 -14.125 -2.990 1.00 84.81 100 GLY A CA 1
ATOM 769 C C . GLY A 1 100 ? -5.530 -14.292 -1.484 1.00 84.81 100 GLY A C 1
ATOM 770 O O . GLY A 1 100 ? -6.658 -14.166 -0.995 1.00 84.81 100 GLY A O 1
ATOM 771 N N . PRO A 1 101 ? -4.477 -14.579 -0.700 1.00 86.75 101 PRO A N 1
ATOM 772 C CA . PRO A 1 101 ? -4.602 -14.783 0.736 1.00 86.75 101 PRO A CA 1
ATOM 773 C C . PRO A 1 101 ? -4.933 -13.480 1.474 1.00 86.75 101 PRO A C 1
ATOM 775 O O . PRO A 1 101 ? -4.421 -12.404 1.162 1.00 86.75 101 PRO A O 1
ATOM 778 N N . ARG A 1 102 ? -5.731 -13.583 2.541 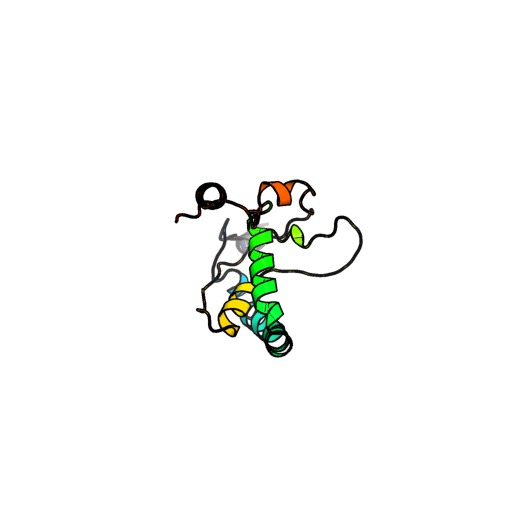1.00 83.06 102 ARG A N 1
ATOM 779 C CA . ARG A 1 102 ? -5.959 -12.469 3.473 1.00 83.06 102 ARG A CA 1
ATOM 780 C C . ARG A 1 102 ? -4.780 -12.340 4.438 1.00 83.06 102 ARG A C 1
ATOM 782 O O . ARG A 1 102 ? -4.705 -13.058 5.431 1.00 83.06 102 ARG A O 1
ATOM 789 N N . ILE A 1 103 ? -3.886 -11.393 4.167 1.00 85.25 103 ILE A N 1
ATOM 790 C CA . ILE A 1 103 ? -2.686 -11.128 4.979 1.00 85.25 103 ILE A CA 1
ATOM 791 C C . ILE A 1 103 ? -2.987 -10.035 6.005 1.00 85.25 103 ILE A C 1
ATOM 793 O O . ILE A 1 103 ? -3.506 -8.992 5.634 1.00 85.25 103 ILE A O 1
ATOM 797 N N . LYS A 1 104 ? -2.666 -10.224 7.289 1.00 84.94 104 LYS A N 1
ATOM 798 C CA . LYS A 1 104 ? -2.788 -9.137 8.279 1.00 84.94 104 LYS A CA 1
ATOM 799 C C . LYS A 1 104 ? -1.730 -8.064 8.004 1.00 84.94 104 LYS A C 1
ATOM 801 O O . LYS A 1 104 ? -0.568 -8.407 7.806 1.00 84.94 104 LY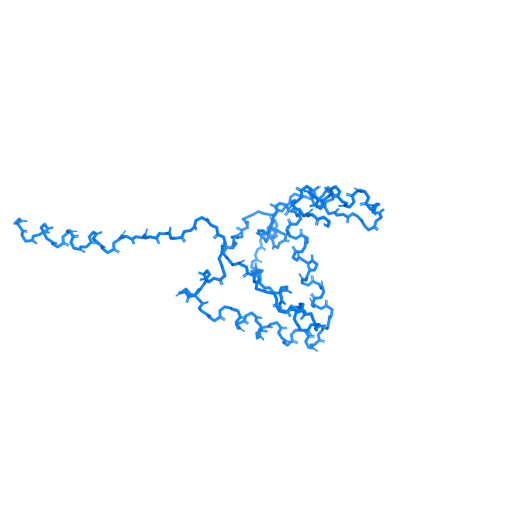S A O 1
ATOM 806 N N . VAL A 1 105 ? -2.112 -6.789 8.040 1.00 86.19 105 VAL A N 1
ATOM 807 C CA . VAL A 1 105 ? -1.199 -5.661 7.789 1.00 86.19 105 VAL A CA 1
ATOM 808 C C . VAL A 1 105 ? -1.043 -4.847 9.073 1.00 86.19 105 VAL A C 1
ATOM 810 O O . VAL A 1 105 ? -2.055 -4.478 9.666 1.00 86.19 105 VAL A O 1
ATOM 813 N N . PRO A 1 106 ? 0.186 -4.583 9.548 1.00 87.44 106 PRO A N 1
ATOM 814 C CA . PRO A 1 106 ? 0.386 -3.700 10.686 1.00 87.44 106 PRO A CA 1
ATOM 815 C C . PRO A 1 106 ? 0.126 -2.242 10.268 1.00 87.44 106 PRO A C 1
ATOM 817 O O . PRO A 1 106 ? 0.606 -1.785 9.232 1.00 87.44 106 PRO A O 1
ATOM 820 N N . LEU A 1 107 ? -0.640 -1.519 11.080 1.00 88.62 107 LEU A N 1
ATOM 821 C CA . LEU A 1 107 ? -1.136 -0.167 10.814 1.00 88.62 107 LEU A CA 1
ATOM 822 C C . LEU A 1 107 ? -0.367 0.883 11.637 1.00 88.62 107 LEU A C 1
ATOM 824 O O . LEU A 1 107 ? 0.433 0.535 12.510 1.00 88.62 107 LEU A O 1
ATOM 828 N N . GLY A 1 108 ? -0.611 2.168 11.361 1.00 87.62 108 GLY A N 1
ATOM 829 C CA . GLY A 1 108 ? 0.031 3.295 12.054 1.00 87.62 108 GLY A CA 1
ATOM 830 C C . GLY A 1 108 ? 1.196 3.944 11.311 1.00 87.62 108 GLY A C 1
ATOM 831 O O . GLY A 1 108 ? 2.015 4.633 11.927 1.00 87.62 108 GLY A O 1
ATOM 832 N N . ARG A 1 109 ? 1.293 3.713 9.996 1.00 89.06 109 ARG A N 1
ATOM 833 C CA . ARG A 1 109 ? 2.165 4.502 9.117 1.00 89.06 109 ARG A CA 1
ATOM 834 C C . ARG A 1 109 ? 1.651 5.946 9.084 1.00 89.06 109 ARG A C 1
ATOM 836 O O . ARG A 1 109 ? 0.476 6.181 9.342 1.00 89.06 109 ARG A O 1
ATOM 843 N N . ARG A 1 110 ? 2.547 6.900 8.852 1.00 87.75 110 ARG A N 1
ATOM 844 C CA . ARG A 1 110 ? 2.207 8.322 8.752 1.00 87.75 110 ARG A CA 1
ATOM 845 C C . ARG A 1 110 ? 2.552 8.812 7.363 1.00 87.75 110 ARG A C 1
ATOM 847 O O . ARG A 1 110 ? 3.563 8.372 6.814 1.00 87.75 110 ARG A O 1
ATOM 854 N N . ASP A 1 111 ? 1.757 9.751 6.885 1.00 85.06 111 ASP A N 1
ATOM 855 C CA . ASP A 1 111 ? 1.936 10.322 5.562 1.00 85.06 111 ASP A CA 1
ATOM 856 C C . ASP A 1 111 ? 3.073 11.352 5.556 1.00 85.06 111 ASP A C 1
ATOM 858 O O . ASP A 1 111 ? 3.305 12.081 6.531 1.00 85.06 111 ASP A O 1
ATOM 862 N N . SER A 1 112 ? 3.793 11.406 4.443 1.00 85.19 112 SER A N 1
ATOM 863 C CA . SER A 1 112 ? 4.762 12.440 4.127 1.00 85.19 112 SER A CA 1
ATOM 864 C C . SER A 1 112 ? 4.032 13.728 3.774 1.00 85.19 112 SER A C 1
ATOM 866 O O . SER A 1 112 ? 2.988 13.730 3.132 1.00 85.19 112 SER A O 1
ATOM 868 N N . SER A 1 113 ? 4.622 14.856 4.150 1.00 81.56 113 SER A N 1
ATOM 869 C CA . SER A 1 113 ? 4.155 16.182 3.743 1.00 81.56 113 SER A CA 1
ATOM 870 C C . SER A 1 113 ? 4.764 16.665 2.422 1.00 81.56 113 SER A C 1
ATOM 872 O O . SER A 1 113 ? 4.496 17.791 2.010 1.00 81.56 113 SER A O 1
ATOM 874 N N . HIS A 1 114 ? 5.605 15.851 1.776 1.00 78.69 114 HIS A N 1
ATOM 875 C CA . HIS A 1 114 ? 6.338 16.228 0.569 1.00 78.69 114 HIS A CA 1
ATOM 876 C C . HIS A 1 114 ? 6.349 15.094 -0.456 1.00 78.69 114 HIS A C 1
ATOM 878 O O . HIS A 1 114 ? 6.569 13.932 -0.105 1.00 78.69 114 HIS A O 1
ATOM 884 N N . ALA A 1 115 ? 6.188 15.471 -1.724 1.00 77.38 115 ALA A N 1
ATOM 885 C CA . ALA A 1 115 ? 6.347 14.585 -2.868 1.00 77.38 115 ALA A CA 1
ATOM 886 C C . ALA A 1 115 ? 7.813 14.131 -3.033 1.00 77.38 115 ALA A C 1
ATOM 888 O O . ALA A 1 115 ? 8.734 14.897 -2.710 1.00 77.38 115 ALA A O 1
ATOM 889 N N . PRO A 1 116 ? 8.069 12.928 -3.580 1.00 74.56 116 PRO A N 1
ATOM 890 C CA . PRO A 1 116 ? 9.421 12.492 -3.887 1.00 74.56 116 PRO A CA 1
ATOM 891 C C . PRO A 1 116 ? 10.008 13.318 -5.038 1.00 74.56 116 PRO A C 1
ATOM 893 O O . PRO A 1 116 ? 9.315 13.723 -5.972 1.00 74.56 116 PRO A O 1
ATOM 896 N N . SER A 1 117 ? 11.324 13.541 -5.018 1.00 75.94 117 SER A N 1
ATOM 897 C CA . SER A 1 117 ? 12.001 14.205 -6.141 1.00 75.94 117 SER A CA 1
ATOM 898 C C . SER A 1 117 ? 11.895 13.365 -7.422 1.00 75.94 117 SER A C 1
ATOM 900 O O . SER A 1 117 ? 12.038 12.145 -7.355 1.00 75.94 117 SER A O 1
ATOM 902 N N . HIS A 1 118 ? 11.759 13.999 -8.593 1.00 70.44 118 HIS A N 1
ATOM 903 C CA . HIS A 1 118 ? 11.580 13.303 -9.882 1.00 70.44 118 HIS A CA 1
ATOM 904 C C . HIS A 1 118 ? 12.641 12.242 -10.214 1.00 70.44 118 HIS A C 1
ATOM 906 O O . HIS A 1 118 ? 12.348 11.308 -10.945 1.00 70.44 118 HIS A O 1
ATOM 912 N N . ARG A 1 119 ? 13.862 12.360 -9.681 1.00 74.69 119 ARG A N 1
ATOM 913 C CA . ARG A 1 119 ? 14.962 11.414 -9.950 1.00 74.69 119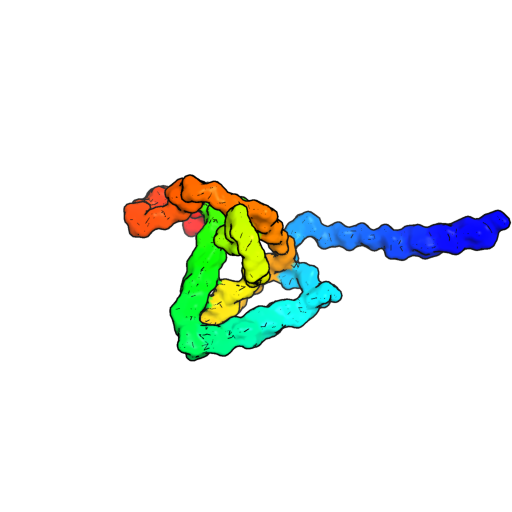 ARG A CA 1
ATOM 914 C C . ARG A 1 119 ? 14.947 10.181 -9.047 1.00 74.69 119 ARG A C 1
ATOM 916 O O . ARG A 1 119 ? 15.659 9.217 -9.309 1.00 74.69 119 ARG A O 1
ATOM 923 N N . LEU A 1 120 ? 14.209 10.238 -7.941 1.00 74.81 120 LEU A N 1
ATOM 924 C CA . LEU A 1 120 ? 14.228 9.198 -6.918 1.00 74.81 120 LEU A CA 1
ATOM 925 C C . LEU A 1 120 ? 13.497 7.915 -7.364 1.00 74.81 120 LEU A C 1
ATOM 927 O O . LEU A 1 120 ? 14.037 6.836 -7.116 1.00 74.81 120 LEU A O 1
ATOM 931 N N . PRO A 1 121 ? 12.344 7.987 -8.062 1.00 76.31 121 PRO A N 1
ATOM 932 C CA . PRO A 1 121 ? 11.712 6.809 -8.654 1.00 76.31 121 PRO A CA 1
ATOM 933 C C . PRO A 1 121 ? 12.610 6.084 -9.660 1.00 76.31 121 PRO A C 1
ATOM 935 O O . PRO A 1 121 ? 12.744 4.866 -9.564 1.00 76.31 121 PRO A O 1
ATOM 938 N N . ASP A 1 122 ? 13.281 6.819 -10.552 1.00 75.94 122 ASP A N 1
ATOM 939 C CA . ASP A 1 122 ? 14.135 6.250 -11.610 1.00 75.94 122 ASP A CA 1
ATOM 940 C C . ASP A 1 122 ? 15.311 5.430 -11.059 1.00 75.94 122 ASP A C 1
ATOM 942 O O . ASP A 1 122 ? 15.775 4.491 -11.699 1.00 75.94 122 ASP A O 1
ATOM 946 N N . ALA A 1 123 ? 15.799 5.781 -9.867 1.00 77.94 123 ALA A N 1
ATOM 947 C CA . ALA A 1 123 ? 16.927 5.107 -9.233 1.00 77.94 123 ALA A CA 1
ATOM 948 C C . ALA A 1 123 ? 16.522 3.913 -8.354 1.00 77.94 123 ALA A C 1
ATOM 950 O O . ALA A 1 123 ? 17.354 3.052 -8.070 1.00 77.94 123 ALA A O 1
ATOM 951 N N . LEU A 1 124 ? 15.283 3.888 -7.854 1.00 83.00 124 LEU A N 1
ATOM 952 C CA . LEU A 1 124 ? 14.862 2.938 -6.820 1.00 83.00 124 LEU A CA 1
ATOM 953 C C . LEU A 1 124 ? 13.859 1.905 -7.317 1.00 83.00 124 LEU A C 1
ATOM 955 O O . LEU A 1 124 ? 13.782 0.824 -6.728 1.00 83.00 124 LEU A O 1
ATOM 959 N N . LEU A 1 125 ? 13.093 2.215 -8.362 1.00 87.19 125 LEU A N 1
ATOM 960 C CA . LEU A 1 125 ? 12.164 1.271 -8.963 1.00 87.19 125 LEU A CA 1
ATOM 961 C C . LEU A 1 125 ? 12.920 0.345 -9.917 1.00 87.19 125 LEU A C 1
ATOM 963 O O . LEU A 1 125 ? 13.662 0.826 -10.772 1.00 87.19 125 LEU A O 1
ATOM 967 N N . PRO A 1 126 ? 12.727 -0.978 -9.814 1.00 87.00 126 PRO A N 1
ATOM 968 C CA . PRO A 1 126 ? 13.352 -1.891 -10.750 1.00 87.00 126 PRO A CA 1
ATOM 969 C C . PRO A 1 126 ? 12.784 -1.677 -12.161 1.00 87.00 126 PRO A C 1
ATOM 971 O O . PRO A 1 126 ? 11.561 -1.748 -12.341 1.00 87.00 126 PRO A O 1
ATOM 974 N N . PRO A 1 127 ? 13.631 -1.439 -13.177 1.00 87.38 127 PRO A N 1
ATOM 975 C CA . PRO A 1 127 ? 13.162 -1.363 -14.549 1.00 87.38 127 PRO A CA 1
ATOM 976 C C . PRO A 1 127 ? 12.680 -2.739 -15.018 1.00 87.38 127 PRO A C 1
ATOM 978 O O . PRO A 1 127 ? 13.195 -3.777 -14.606 1.00 87.38 127 PRO A O 1
ATOM 981 N N . ALA A 1 128 ? 11.720 -2.764 -15.946 1.00 87.69 128 ALA A N 1
ATOM 982 C CA . ALA A 1 128 ? 11.205 -4.014 -16.518 1.00 87.69 128 ALA A CA 1
ATOM 983 C C . ALA A 1 128 ? 12.275 -4.820 -17.285 1.00 87.69 128 ALA A C 1
ATOM 985 O O . ALA A 1 128 ? 12.084 -5.999 -17.567 1.00 87.69 128 ALA A O 1
ATOM 986 N N . THR A 1 129 ? 13.395 -4.179 -17.625 1.00 90.62 129 THR A N 1
ATOM 987 C CA . THR A 1 129 ? 14.553 -4.774 -18.299 1.00 90.62 129 THR A CA 1
ATOM 988 C C . THR A 1 129 ? 15.644 -5.246 -17.334 1.00 90.62 129 THR A C 1
ATOM 990 O O . THR A 1 129 ? 16.667 -5.742 -17.803 1.00 90.62 129 THR A O 1
ATOM 993 N N . ALA A 1 130 ? 15.472 -5.068 -16.017 1.00 89.38 130 ALA A N 1
ATOM 994 C CA . ALA A 1 130 ? 16.471 -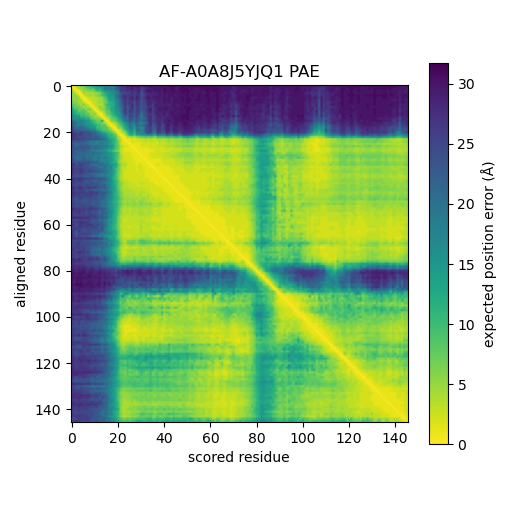5.455 -15.023 1.00 89.38 130 ALA A CA 1
ATOM 995 C C . ALA A 1 130 ? 16.744 -6.964 -15.052 1.00 89.38 130 ALA A C 1
ATOM 997 O O . ALA A 1 130 ? 15.826 -7.787 -15.115 1.00 89.38 130 ALA A O 1
ATOM 998 N N . GLY A 1 131 ? 18.020 -7.335 -14.945 1.00 93.94 131 GLY A N 1
ATOM 999 C CA . GLY A 1 131 ? 18.422 -8.729 -14.752 1.00 93.94 131 GLY A CA 1
ATOM 1000 C C . GLY A 1 131 ? 18.138 -9.221 -13.327 1.00 93.94 131 GLY A C 1
ATOM 1001 O O . GLY A 1 131 ? 18.005 -8.431 -12.394 1.00 93.94 131 GLY A O 1
ATOM 1002 N N . VAL A 1 132 ? 18.121 -10.542 -13.119 1.00 93.44 132 VAL A N 1
ATOM 1003 C CA . VAL A 1 132 ? 17.843 -11.149 -11.797 1.00 93.44 132 VAL A CA 1
ATOM 1004 C C . VAL A 1 132 ? 18.813 -10.659 -10.713 1.00 93.44 132 VAL A C 1
ATOM 1006 O O . VAL A 1 132 ? 18.392 -10.389 -9.592 1.00 93.44 132 VAL A O 1
ATOM 1009 N N . SER A 1 133 ? 20.100 -10.502 -11.036 1.00 92.81 133 SER A N 1
ATOM 1010 C CA . SER A 1 133 ? 21.112 -10.018 -10.084 1.00 92.81 133 SER A CA 1
ATOM 1011 C C . SER A 1 133 ? 20.880 -8.566 -9.662 1.00 92.81 133 SER A C 1
ATOM 1013 O O . SER A 1 133 ? 21.059 -8.225 -8.497 1.00 92.81 133 SER A O 1
ATOM 1015 N N . GLU A 1 134 ? 20.456 -7.716 -10.598 1.00 91.19 134 GLU A N 1
ATOM 1016 C CA . GLU A 1 134 ? 20.108 -6.322 -10.320 1.00 91.19 134 GLU A CA 1
ATOM 1017 C C . GLU A 1 134 ? 18.846 -6.248 -9.458 1.00 91.19 134 GLU A C 1
ATOM 1019 O O . GLU A 1 134 ? 18.834 -5.564 -8.436 1.00 91.19 134 GLU A O 1
ATOM 1024 N N . MET A 1 135 ? 17.830 -7.041 -9.804 1.00 90.44 135 MET A N 1
ATOM 1025 C CA . MET A 1 135 ? 16.606 -7.173 -9.021 1.00 90.44 135 MET A CA 1
ATOM 1026 C C . MET A 1 135 ? 16.920 -7.601 -7.583 1.00 90.44 135 MET A C 1
ATOM 1028 O O . MET A 1 135 ? 16.500 -6.953 -6.629 1.00 90.44 135 MET A O 1
ATOM 1032 N N . LEU A 1 136 ? 17.737 -8.641 -7.406 1.00 92.31 136 LEU A N 1
ATOM 1033 C CA . LEU A 1 136 ? 18.120 -9.119 -6.082 1.00 92.31 136 LEU A CA 1
ATOM 1034 C C . LEU A 1 136 ? 18.806 -8.021 -5.261 1.00 92.31 136 LEU A C 1
ATOM 1036 O O . LEU A 1 136 ? 18.488 -7.860 -4.085 1.00 92.31 136 LEU A O 1
ATOM 1040 N N . ASN A 1 137 ? 19.683 -7.223 -5.873 1.00 91.25 137 ASN A N 1
ATOM 1041 C CA . ASN A 1 137 ? 20.321 -6.091 -5.199 1.00 91.25 137 ASN A CA 1
ATOM 1042 C C . ASN A 1 137 ? 19.301 -5.023 -4.773 1.00 91.25 137 ASN A C 1
ATOM 1044 O O . ASN A 1 137 ? 19.332 -4.563 -3.634 1.00 91.25 137 ASN A O 1
ATOM 1048 N N . ILE A 1 138 ? 18.360 -4.656 -5.647 1.00 89.75 138 ILE A N 1
ATOM 1049 C CA . ILE A 1 138 ? 17.311 -3.670 -5.338 1.00 89.75 138 ILE A CA 1
ATOM 1050 C C . ILE A 1 138 ? 16.447 -4.133 -4.155 1.00 89.75 138 ILE A C 1
ATOM 1052 O O . ILE A 1 138 ? 16.198 -3.359 -3.228 1.00 89.75 138 ILE A O 1
ATOM 1056 N N . PHE A 1 139 ? 16.019 -5.397 -4.156 1.00 91.88 139 PHE A N 1
ATOM 1057 C CA . PHE A 1 139 ? 15.149 -5.950 -3.117 1.00 91.88 139 PHE A CA 1
ATOM 1058 C C . PHE A 1 139 ? 15.889 -6.169 -1.786 1.00 91.88 139 PHE A C 1
ATOM 1060 O O . PHE A 1 139 ? 15.381 -5.806 -0.721 1.00 91.88 139 PHE A O 1
ATOM 1067 N N . THR A 1 140 ? 17.121 -6.679 -1.825 1.00 92.69 140 THR A N 1
ATOM 1068 C CA . THR A 1 140 ? 17.940 -6.880 -0.615 1.00 92.69 140 THR A CA 1
ATOM 1069 C C . THR A 1 140 ? 18.343 -5.567 0.047 1.00 92.69 140 THR A C 1
ATOM 1071 O O . THR A 1 140 ? 18.328 -5.488 1.276 1.00 92.69 140 THR A O 1
ATOM 1074 N N . ASN A 1 141 ? 18.567 -4.500 -0.727 1.00 90.19 141 ASN A N 1
ATOM 1075 C CA . ASN A 1 141 ? 18.771 -3.146 -0.195 1.00 90.19 141 ASN A CA 1
ATOM 1076 C C . ASN A 1 141 ? 17.549 -2.603 0.566 1.00 90.19 141 ASN A C 1
ATOM 1078 O O . ASN A 1 141 ? 17.678 -1.677 1.366 1.00 90.19 141 ASN A O 1
ATOM 1082 N N . LYS A 1 142 ? 16.364 -3.187 0.359 1.00 89.50 142 LYS A N 1
ATOM 1083 C CA . LYS A 1 142 ? 15.141 -2.902 1.123 1.00 89.50 142 LYS A CA 1
ATOM 1084 C C . LYS A 1 142 ? 14.883 -3.909 2.248 1.00 89.50 142 LYS A C 1
ATOM 1086 O O . LYS A 1 142 ? 13.815 -3.897 2.852 1.00 89.50 142 LYS A O 1
ATOM 1091 N N . GLY A 1 143 ? 15.849 -4.778 2.542 1.00 91.00 143 GLY A N 1
ATOM 1092 C CA . GLY A 1 143 ? 15.743 -5.807 3.576 1.00 91.00 143 GLY A CA 1
ATOM 1093 C C . GLY A 1 143 ? 14.904 -7.021 3.171 1.00 91.00 143 GLY A C 1
ATOM 1094 O O . GLY A 1 143 ? 14.611 -7.860 4.024 1.00 91.00 143 GLY A O 1
ATOM 1095 N N . MET A 1 144 ? 14.524 -7.141 1.894 1.00 91.06 144 MET A N 1
ATOM 1096 C CA . MET A 1 144 ? 13.793 -8.300 1.382 1.00 91.06 144 MET A CA 1
ATOM 1097 C C . MET A 1 144 ? 14.784 -9.409 1.027 1.00 91.06 144 MET A C 1
ATOM 1099 O O . MET A 1 144 ? 15.729 -9.198 0.269 1.00 91.06 144 MET A O 1
ATOM 1103 N N . LYS A 1 145 ? 14.585 -10.590 1.612 1.00 89.31 145 LYS A N 1
ATOM 1104 C CA . LYS A 1 145 ? 15.391 -11.780 1.322 1.00 89.31 145 LYS A CA 1
ATOM 1105 C C . LYS A 1 145 ? 14.727 -12.577 0.188 1.00 89.31 145 LYS A C 1
ATOM 1107 O O . LYS A 1 145 ? 13.497 -12.575 0.141 1.00 89.31 145 LYS A O 1
ATOM 1112 N N . PRO A 1 146 ? 15.513 -13.204 -0.703 1.00 80.94 146 PRO A N 1
ATOM 1113 C CA . PRO A 1 146 ? 14.987 -14.122 -1.711 1.00 80.94 146 PRO A CA 1
ATOM 1114 C C . PRO A 1 146 ? 14.336 -15.363 -1.088 1.00 80.94 146 PRO A C 1
ATOM 1116 O O . PRO A 1 146 ? 14.711 -15.726 0.054 1.00 80.94 146 PRO A O 1
#

Foldseek 3Di:
DVVVVVVVVVVVVVPPPPPPDPDFALCPCCPPPVCVLVVLLVVCVVVCVVPVVVQVVLVVVQVLCCQFPHVQCLQVDDQDDDDDDDDRPNNLSSQVVVVHDNDRDTDDRHHDPHHGDPVRSVVRPDDPPDDPVRVCVSQVVSVHDD

Organism: NCBI:txid47600

Mean predicted aligned error: 11.34 Å

Solvent-accessible surface area (backbone atoms only — not comparable to full-atom values): 9082 Å² total; per-residue (Å²): 113,77,71,63,54,53,56,53,53,61,60,58,67,74,67,70,76,76,79,82,65,98,66,66,30,76,64,59,40,58,86,82,44,69,54,51,70,58,53,52,45,64,65,44,49,61,50,42,73,75,36,71,65,52,25,62,49,42,41,48,50,52,51,53,21,44,54,40,99,34,66,21,50,18,81,73,41,72,92,72,87,82,91,79,90,79,82,92,73,59,39,51,51,26,38,34,73,76,73,44,72,82,64,90,66,68,33,70,75,62,74,49,96,52,43,70,59,88,68,48,50,74,73,48,52,80,57,97,82,57,49,72,71,56,48,49,51,59,41,42,76,71,73,46,78,133

InterPro domains:
  IPR000823 Plant peroxidase [PR00461] (33-52)
  IPR000823 Plant peroxidase [PR00461] (57-77)
  IPR000823 Plant peroxidase [PTHR31517] (7-83)
  IPR002016 Haem per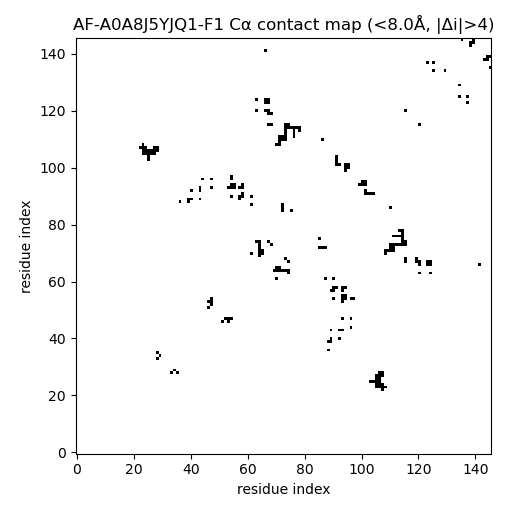oxidase [PF00141] (40-86)
  IPR002016 Haem peroxidase [PF00141] (90-145)
  IPR002016 Haem peroxidase [PR00458] (55-69)
  IPR002016 Haem peroxidase [PR00458] (99-111)
  IPR002016 Haem peroxidase [PS50873] (23-146)
  IPR010255 Haem peroxidase superfamily [SSF48113] (23-145)
  IPR019794 Peroxidase, active site [PS00436] (55-66)

Secondary structure (DSSP, 8-state):
-HHHHHHHHHHHGGG------SS-BTTTTTTT-TTHHHHHHHHHHHHHHH-TTHHHHHHHHHHHHHHTTSSSSGGG--SSS---------HHHHHHHTT-------B-----SSPPPTHHHHHHSPPTT--HHHHHHHHHTTT---

Nearest PDB structures (foldseek):
  2ylj-assembly1_A  TM=8.762E-01  e=2.046E-07  Armoracia rusticana
  2atj-assembly1_A  TM=8.794E-01  e=5.209E-07  Armoracia rusticana
  1qgj-assembly2_B  TM=8.721E-01  e=8.057E-07  Arabidopsis thaliana
  4a5g-assembly2_B  TM=8.860E-01  e=1.326E-06  Raphanus sativus
  1qo4-assembly1_A  TM=8.905E-01  e=7.587E-06  Arabidopsis thaliana

Radius of gyration: 21.12 Å; Cα contacts (8 Å, |Δi|>4): 128; chains: 1; bounding box: 39×40×70 Å

pLDDT: mean 79.09, std 15.66, range [44.84, 94.62]